Protein AF-A0A6F7WI86-F1 (afdb_monomer_lite)

Radius of gyration: 25.87 Å; chains: 1; bounding box: 58×27×73 Å

pLDDT: mean 74.03, std 14.4, range [36.59, 94.0]

Foldseek 3Di:
DKLLDPVVLVVLVVVLVVLVVVLVVCLVVLVDDDDVSVVVNVVSVVVNVVSVVVSVVSVVCNVPVPAGHPCRVVVVCPAADDPDDDDDDDDQKDFPDKDFDPDVCSVQCLPANIKTWIWHADPVPRYTDIDIDTGHNLVVDPVNVPPD

Sequence (148 aa):
MGLTSNNLVIAAVVAALLLFAATIWLWPRLSGRGVAPVLGRVGMLLGTQLTVFAAVGLFANQSFGFYGSWSDLFGTQDEPGVVVDHDTPGTRVRVTETRHLAVDGGSSPKVAGRVEKVNIQGPVSGIASPAYIYLPPEYFRPEYARRT

Structure (mmCIF, N/CA/C/O backbone):
data_AF-A0A6F7WI86-F1
#
_entry.id   AF-A0A6F7WI86-F1
#
loop_
_atom_site.group_PDB
_atom_site.id
_atom_site.type_symbol
_atom_site.label_atom_id
_atom_site.label_alt_id
_atom_site.label_comp_id
_atom_site.label_asym_id
_atom_site.label_entity_id
_atom_site.label_seq_id
_atom_site.pdbx_PDB_ins_code
_atom_site.Cartn_x
_atom_site.Cartn_y
_atom_site.Cartn_z
_atom_site.occupancy
_atom_site.B_iso_or_equiv
_atom_site.auth_seq_id
_atom_site.auth_comp_id
_atom_site.auth_asym_id
_atom_site.auth_atom_id
_atom_site.pdbx_PDB_model_num
ATOM 1 N N . MET A 1 1 ? 6.241 -9.567 2.516 1.00 50.16 1 MET A N 1
ATOM 2 C CA . MET A 1 1 ? 5.020 -9.558 1.676 1.00 50.16 1 MET A CA 1
ATOM 3 C C . MET A 1 1 ? 5.010 -8.247 0.905 1.00 50.16 1 MET A C 1
ATOM 5 O O . MET A 1 1 ? 5.050 -7.208 1.553 1.00 50.16 1 MET A O 1
ATOM 9 N N . GLY A 1 2 ? 5.052 -8.279 -0.430 1.00 54.66 2 GLY A N 1
ATOM 10 C CA . GLY A 1 2 ? 5.058 -7.053 -1.240 1.00 54.66 2 GLY A CA 1
ATOM 11 C C . GLY A 1 2 ? 3.722 -6.314 -1.148 1.00 54.66 2 GLY A C 1
ATOM 12 O O . GLY A 1 2 ? 2.675 -6.962 -1.166 1.00 54.66 2 GLY A O 1
ATOM 13 N N . LEU A 1 3 ? 3.761 -4.980 -1.065 1.00 56.72 3 LEU A N 1
ATOM 14 C CA . LEU A 1 3 ? 2.574 -4.107 -1.035 1.00 56.72 3 LEU A CA 1
ATOM 15 C C . LEU A 1 3 ? 1.682 -4.248 -2.283 1.00 56.72 3 LEU A C 1
ATOM 17 O O . LEU A 1 3 ? 0.521 -3.852 -2.258 1.00 56.72 3 LEU A O 1
ATOM 21 N N . THR A 1 4 ? 2.214 -4.834 -3.356 1.00 52.72 4 THR A N 1
ATOM 22 C CA . THR A 1 4 ? 1.538 -5.101 -4.634 1.00 52.72 4 THR A CA 1
ATOM 23 C C . THR A 1 4 ? 0.988 -6.527 -4.755 1.00 52.72 4 THR A C 1
ATOM 25 O O . THR A 1 4 ? 0.379 -6.878 -5.766 1.00 52.72 4 THR A O 1
ATOM 28 N N . SER A 1 5 ? 1.203 -7.385 -3.752 1.00 62.59 5 SER A N 1
ATOM 29 C CA . SER A 1 5 ? 0.773 -8.782 -3.816 1.00 62.59 5 SER A CA 1
ATOM 30 C C . SER A 1 5 ? -0.743 -8.899 -3.678 1.00 62.59 5 SER A C 1
ATOM 32 O O . SER A 1 5 ? -1.323 -8.445 -2.692 1.00 62.59 5 SER A O 1
ATOM 34 N N . ASN A 1 6 ? -1.372 -9.614 -4.614 1.00 69.69 6 ASN A N 1
ATOM 35 C CA . ASN A 1 6 ? -2.808 -9.902 -4.575 1.00 69.69 6 ASN A CA 1
ATOM 36 C C . ASN A 1 6 ? -3.228 -10.593 -3.262 1.00 69.69 6 ASN A C 1
ATOM 38 O O . ASN A 1 6 ? -4.312 -10.354 -2.737 1.00 69.69 6 ASN A O 1
ATOM 42 N N . ASN A 1 7 ? -2.328 -11.391 -2.680 1.00 73.56 7 ASN A N 1
ATOM 43 C CA . ASN A 1 7 ? -2.559 -12.082 -1.414 1.00 73.56 7 ASN A CA 1
ATOM 44 C C . ASN A 1 7 ? -2.712 -11.108 -0.239 1.00 73.56 7 ASN A C 1
ATOM 46 O O . ASN A 1 7 ? -3.491 -11.378 0.671 1.00 73.56 7 ASN A O 1
ATOM 50 N N . LEU A 1 8 ? -1.997 -9.976 -0.256 1.00 74.88 8 LEU A N 1
ATOM 51 C CA . LEU A 1 8 ? -2.094 -8.959 0.791 1.00 74.88 8 LEU A CA 1
ATOM 52 C C . LEU A 1 8 ? -3.438 -8.229 0.723 1.00 74.88 8 LEU A C 1
ATOM 54 O O . LEU A 1 8 ? -4.071 -8.025 1.755 1.00 74.88 8 LEU A O 1
ATOM 58 N N . VAL A 1 9 ? -3.898 -7.888 -0.484 1.00 72.81 9 VAL A N 1
ATOM 59 C CA . VAL A 1 9 ? -5.206 -7.246 -0.683 1.00 72.81 9 VAL A CA 1
ATOM 60 C C . VAL A 1 9 ? -6.334 -8.185 -0.268 1.00 72.81 9 VAL A C 1
ATOM 62 O O . VAL A 1 9 ? -7.207 -7.787 0.501 1.00 72.81 9 VAL A O 1
ATOM 65 N N . ILE A 1 10 ? -6.279 -9.455 -0.680 1.00 80.75 10 ILE A N 1
ATOM 66 C CA . ILE A 1 10 ? -7.250 -10.471 -0.252 1.00 80.75 10 ILE A CA 1
ATOM 67 C C . ILE A 1 10 ? -7.241 -10.615 1.275 1.00 80.75 10 ILE A C 1
ATOM 69 O O . ILE A 1 10 ? -8.303 -10.601 1.894 1.00 80.75 10 ILE A O 1
ATOM 73 N N . ALA A 1 11 ? -6.063 -10.696 1.903 1.00 82.62 11 ALA A N 1
ATOM 74 C CA . ALA A 1 11 ? -5.953 -10.789 3.357 1.00 82.62 11 ALA A CA 1
ATOM 75 C C . ALA A 1 11 ? -6.547 -9.561 4.068 1.00 82.62 11 ALA A C 1
ATOM 77 O O . ALA A 1 11 ? -7.257 -9.722 5.059 1.00 82.62 11 ALA A O 1
ATOM 78 N N . ALA A 1 12 ? -6.313 -8.350 3.553 1.00 82.12 12 ALA A N 1
ATOM 79 C CA . ALA A 1 12 ? -6.871 -7.118 4.106 1.00 82.12 12 ALA A CA 1
ATOM 80 C C . ALA A 1 12 ? -8.404 -7.078 3.996 1.00 82.12 12 ALA A C 1
ATOM 82 O O . ALA A 1 12 ? -9.084 -6.737 4.964 1.00 82.12 12 ALA A O 1
ATOM 83 N N . VAL A 1 13 ? -8.960 -7.490 2.851 1.00 83.94 13 VAL A N 1
ATOM 84 C CA . VAL A 1 13 ? -10.415 -7.592 2.653 1.00 83.94 13 VAL A CA 1
ATOM 85 C C . VAL A 1 13 ? -11.022 -8.628 3.601 1.00 83.94 13 VAL A C 1
ATOM 87 O O . VAL A 1 13 ? -12.016 -8.343 4.268 1.00 83.94 13 VAL A O 1
ATOM 90 N N . VAL A 1 14 ? -10.411 -9.809 3.725 1.00 88.44 14 VAL A N 1
ATOM 91 C CA . VAL A 1 14 ? -10.869 -10.850 4.658 1.00 88.44 14 VAL A CA 1
ATOM 92 C C . VAL A 1 14 ? -10.807 -10.352 6.103 1.00 88.44 14 VAL A C 1
ATOM 94 O O . VAL A 1 14 ? -11.770 -10.530 6.846 1.00 88.44 14 VAL A O 1
ATOM 97 N N . ALA A 1 15 ? -9.728 -9.675 6.502 1.00 85.69 15 ALA A N 1
ATOM 98 C CA . ALA A 1 15 ? -9.608 -9.086 7.832 1.00 85.69 15 ALA A CA 1
ATOM 99 C C . ALA A 1 15 ? -10.700 -8.037 8.099 1.00 85.69 15 ALA A C 1
ATOM 101 O O . ALA A 1 15 ? -11.288 -8.041 9.181 1.00 85.69 15 ALA A O 1
ATOM 102 N N . ALA A 1 16 ? -11.025 -7.191 7.113 1.00 84.62 16 ALA A N 1
ATOM 103 C CA . ALA A 1 16 ? -12.107 -6.214 7.224 1.00 84.62 16 ALA A CA 1
ATOM 104 C C . ALA A 1 16 ? -13.466 -6.898 7.447 1.00 84.62 16 ALA A C 1
ATOM 106 O O . ALA A 1 16 ? -14.212 -6.510 8.348 1.00 84.62 16 ALA A O 1
ATOM 107 N N . LEU A 1 17 ? -13.766 -7.955 6.684 1.00 90.44 17 LEU A N 1
ATOM 108 C CA . LEU A 1 17 ? -14.999 -8.733 6.834 1.00 90.44 17 LEU A CA 1
ATOM 109 C C . LEU A 1 17 ? -15.076 -9.440 8.194 1.00 90.44 17 LEU A C 1
ATOM 111 O O . LEU A 1 17 ? -16.125 -9.422 8.839 1.00 90.44 17 LEU A O 1
ATOM 115 N N . LEU A 1 18 ? -13.968 -10.024 8.660 1.00 90.12 18 LEU A N 1
ATOM 116 C CA . LEU A 1 18 ? -13.897 -10.679 9.968 1.00 90.12 18 LEU A CA 1
ATOM 117 C C . LEU A 1 18 ? -14.083 -9.683 11.115 1.00 90.12 18 LEU A C 1
ATOM 119 O O . LEU A 1 18 ? -14.830 -9.973 12.048 1.00 90.12 18 LEU A O 1
ATOM 123 N N . LEU A 1 19 ? -13.458 -8.503 11.048 1.00 86.19 19 LEU A N 1
ATOM 124 C CA . LEU A 1 19 ? -13.632 -7.452 12.055 1.00 86.19 19 LEU A CA 1
ATOM 125 C C . LEU A 1 19 ? -15.048 -6.882 12.058 1.00 86.19 19 LEU A C 1
ATOM 127 O O . LEU A 1 19 ? -15.606 -6.628 13.126 1.00 86.19 19 LEU A O 1
ATOM 131 N N . PHE A 1 20 ? -15.665 -6.741 10.887 1.00 84.62 20 PHE A N 1
ATOM 132 C CA . PHE A 1 20 ? -17.065 -6.350 10.786 1.00 84.62 20 PHE A CA 1
ATOM 133 C C . PHE A 1 20 ? -17.994 -7.397 11.426 1.00 84.62 20 PHE A C 1
ATOM 135 O O . PHE A 1 20 ? -18.840 -7.058 12.254 1.00 84.62 20 PHE A O 1
ATOM 142 N N . ALA A 1 21 ? -17.794 -8.683 11.125 1.00 89.38 21 ALA A N 1
ATOM 143 C CA . ALA A 1 21 ? -18.557 -9.768 11.739 1.00 89.38 21 ALA A CA 1
ATOM 144 C C . ALA A 1 21 ? -18.340 -9.839 13.261 1.00 89.38 21 ALA A C 1
ATOM 146 O O . ALA A 1 21 ? -19.301 -9.956 14.026 1.00 89.38 21 ALA A O 1
ATOM 147 N N . ALA A 1 22 ? -17.092 -9.699 13.717 1.00 86.38 22 ALA A N 1
ATOM 148 C CA . ALA A 1 22 ? -16.749 -9.625 15.132 1.00 86.38 22 ALA A CA 1
ATOM 149 C C . ALA A 1 22 ? -17.435 -8.434 15.808 1.00 86.38 22 ALA A C 1
ATOM 151 O O . ALA A 1 22 ? -17.931 -8.571 16.925 1.00 86.38 22 ALA A O 1
ATOM 152 N N . THR A 1 23 ? -17.528 -7.296 15.118 1.00 85.88 23 THR A N 1
ATOM 153 C CA . THR A 1 23 ? -18.221 -6.112 15.625 1.00 85.88 23 THR A CA 1
ATOM 154 C C . THR A 1 23 ? -19.677 -6.420 15.928 1.00 85.88 23 THR A C 1
ATOM 156 O O . THR A 1 23 ? -20.130 -6.169 17.041 1.00 85.88 23 THR A O 1
ATOM 159 N N . ILE A 1 24 ? -20.389 -7.049 14.990 1.00 88.00 24 ILE A N 1
ATOM 160 C CA . ILE A 1 24 ? -21.785 -7.461 15.185 1.00 88.00 24 ILE A CA 1
ATOM 161 C C . ILE A 1 24 ? -21.905 -8.478 16.330 1.00 88.00 24 ILE A C 1
ATOM 163 O O . ILE A 1 24 ? -22.798 -8.365 17.168 1.00 88.00 24 ILE A O 1
ATOM 167 N N . TRP A 1 25 ? -20.996 -9.455 16.398 1.00 90.25 25 TRP A N 1
ATOM 168 C CA . TRP A 1 25 ? -21.074 -10.555 17.362 1.00 90.25 25 TRP A CA 1
ATOM 169 C C . TRP A 1 25 ? -20.732 -10.151 18.803 1.00 90.25 25 TRP A C 1
ATOM 171 O O . TRP A 1 25 ? -21.349 -10.636 19.752 1.00 90.25 25 TRP A O 1
ATOM 181 N N . LEU A 1 26 ? -19.766 -9.249 18.989 1.00 86.88 26 LEU A N 1
ATOM 182 C CA . LEU A 1 26 ? -19.355 -8.744 20.304 1.00 86.88 26 LEU A CA 1
ATOM 183 C C . LEU A 1 26 ? -20.186 -7.534 20.764 1.00 86.88 26 LEU A C 1
ATOM 185 O O . LEU A 1 26 ? -20.169 -7.214 21.957 1.00 86.88 26 LEU A O 1
ATOM 189 N N . TRP A 1 27 ? -20.962 -6.902 19.874 1.00 87.62 27 TRP A N 1
ATOM 190 C CA . TRP A 1 27 ? -21.839 -5.773 20.208 1.00 87.62 27 TRP A CA 1
ATOM 191 C C . TRP A 1 27 ? -22.764 -6.018 21.414 1.00 87.62 27 TRP A C 1
ATOM 193 O O . TRP A 1 27 ? -22.826 -5.150 22.289 1.00 87.62 27 TRP A O 1
ATOM 203 N N . PRO A 1 28 ? -23.434 -7.185 21.560 1.00 83.19 28 PRO A N 1
ATOM 204 C CA . PRO A 1 28 ? -24.315 -7.451 22.698 1.00 83.19 28 PRO A CA 1
ATOM 205 C C . PRO A 1 28 ? -23.564 -7.432 24.034 1.00 83.19 28 PRO A C 1
ATOM 207 O O . PRO A 1 28 ? -24.078 -6.910 25.022 1.00 83.19 28 PRO A O 1
ATOM 210 N N . ARG A 1 29 ? -22.316 -7.921 24.062 1.00 80.44 29 ARG A N 1
ATOM 211 C CA . ARG A 1 29 ? -21.463 -7.917 25.267 1.00 80.44 29 ARG A CA 1
ATOM 212 C C . ARG A 1 29 ? -20.999 -6.515 25.641 1.00 80.44 29 ARG A C 1
ATOM 214 O O . ARG A 1 29 ? -20.806 -6.217 26.814 1.00 80.44 29 ARG A O 1
ATOM 221 N N . LEU A 1 30 ? -20.858 -5.643 24.650 1.00 81.06 30 LEU A N 1
ATOM 222 C CA . LEU A 1 30 ? -20.479 -4.250 24.844 1.00 81.06 30 LEU A CA 1
ATOM 223 C C . LEU A 1 30 ? -21.688 -3.329 25.023 1.00 81.06 30 LEU A C 1
ATOM 225 O O . LEU A 1 30 ? -21.498 -2.138 25.246 1.00 81.06 30 LEU A O 1
ATOM 229 N N . SER A 1 31 ? -22.922 -3.841 24.972 1.00 82.12 31 SER A N 1
ATOM 230 C CA . SER A 1 31 ? -24.157 -3.043 25.043 1.00 82.12 31 SER A CA 1
ATOM 231 C C . SER A 1 31 ? -24.487 -2.499 26.449 1.00 82.12 31 SER A C 1
ATOM 233 O O . SER A 1 31 ? -25.360 -1.642 26.594 1.00 82.12 31 SER A O 1
ATOM 235 N N . GLY A 1 32 ? -23.728 -2.909 27.473 1.00 83.25 32 GLY A N 1
ATOM 236 C CA . GLY A 1 32 ? -23.871 -2.453 28.859 1.00 83.25 32 GLY A CA 1
ATOM 237 C C . GLY A 1 32 ? -23.585 -0.960 29.090 1.00 83.25 32 GLY A C 1
ATOM 238 O O . GLY A 1 32 ? -23.046 -0.258 28.233 1.00 83.25 32 GLY A O 1
ATOM 239 N N . ARG A 1 33 ? -23.948 -0.471 30.282 1.00 79.19 33 ARG A N 1
ATOM 240 C CA . ARG A 1 33 ? -23.708 0.911 30.733 1.00 79.19 33 ARG A CA 1
ATOM 241 C C . ARG A 1 33 ? -22.398 0.958 31.527 1.00 79.19 33 ARG A C 1
ATOM 243 O O . ARG A 1 33 ? -22.206 0.147 32.424 1.00 79.19 33 ARG A O 1
ATOM 250 N N . GLY A 1 34 ? -21.507 1.891 31.198 1.00 87.50 34 GLY A N 1
ATOM 251 C CA . GLY A 1 34 ? -20.221 2.074 31.879 1.00 87.50 34 GLY A CA 1
ATOM 252 C C . GLY A 1 34 ? -19.101 2.485 30.924 1.00 8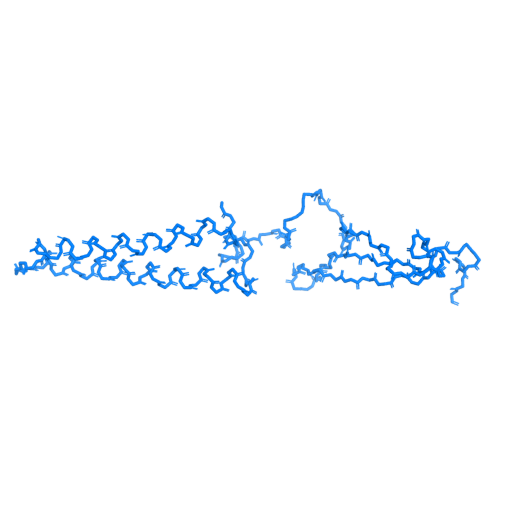7.50 34 GLY A C 1
ATOM 253 O O . GLY A 1 34 ? -19.231 2.348 29.708 1.00 87.50 34 GLY A O 1
ATOM 254 N N . VAL A 1 35 ? -17.987 2.968 31.475 1.00 89.56 35 VAL A N 1
ATOM 255 C CA . VAL A 1 35 ? -16.846 3.467 30.685 1.00 89.56 35 VAL A CA 1
ATOM 256 C C . VAL A 1 35 ? -16.196 2.351 29.859 1.00 89.56 35 VAL A C 1
ATOM 258 O O . VAL A 1 35 ? -15.928 2.544 28.677 1.00 89.56 35 VAL A O 1
ATOM 261 N N . ALA A 1 36 ? -16.005 1.161 30.439 1.00 88.88 36 ALA A N 1
ATOM 262 C CA . ALA A 1 36 ? -15.374 0.037 29.744 1.00 88.88 36 ALA A CA 1
ATOM 263 C C . ALA A 1 36 ? -16.175 -0.460 28.514 1.00 88.88 36 ALA A C 1
ATOM 265 O O . ALA A 1 36 ? -15.585 -0.559 27.438 1.00 88.88 36 ALA A O 1
ATOM 266 N N . PRO A 1 37 ? -17.503 -0.695 28.593 1.00 87.44 37 PRO A N 1
ATOM 267 C CA . PRO A 1 37 ? -18.314 -1.008 27.413 1.00 87.44 37 PRO A CA 1
ATOM 268 C C . PRO A 1 37 ? -18.270 0.072 26.322 1.00 87.44 37 PRO A C 1
ATOM 270 O O . PRO A 1 37 ? -18.212 -0.259 25.139 1.00 87.44 37 PRO A O 1
ATOM 273 N N . VAL A 1 38 ? -18.262 1.357 26.699 1.00 89.69 38 VAL A N 1
ATOM 274 C CA . VAL A 1 38 ? -18.180 2.479 25.744 1.00 89.69 38 VAL A CA 1
ATOM 275 C C . VAL A 1 38 ? -16.827 2.500 25.035 1.00 89.69 38 VAL A C 1
ATOM 277 O O . VAL A 1 38 ? -16.794 2.546 23.807 1.00 89.69 38 VAL A O 1
ATOM 280 N N . LEU A 1 39 ? -15.720 2.391 25.777 1.00 91.69 39 LEU A N 1
ATOM 281 C CA . LEU A 1 39 ? -14.378 2.300 25.192 1.00 91.69 39 LEU A CA 1
ATOM 282 C C . LEU A 1 39 ? -14.238 1.078 24.278 1.00 91.69 39 LEU A C 1
ATOM 284 O O . LEU A 1 39 ? -13.647 1.186 23.208 1.00 91.69 39 LEU A O 1
ATOM 288 N N . GLY A 1 40 ? -14.841 -0.056 24.648 1.00 89.38 40 GLY A N 1
ATOM 289 C CA . GLY A 1 40 ? -14.874 -1.251 23.806 1.00 89.38 40 GLY A CA 1
ATOM 290 C C . GLY A 1 40 ? -15.572 -1.014 22.463 1.00 89.38 40 GLY A C 1
ATOM 291 O O . GLY A 1 40 ? -15.032 -1.395 21.427 1.00 89.38 40 GLY A O 1
ATOM 292 N N . ARG A 1 41 ? -16.731 -0.336 22.450 1.00 90.75 41 ARG A N 1
ATOM 293 C CA . ARG A 1 41 ? -17.424 0.026 21.195 1.00 90.75 41 ARG A CA 1
ATOM 294 C C . ARG A 1 41 ? -16.587 0.974 20.346 1.00 90.75 41 ARG A C 1
ATOM 296 O O . ARG A 1 41 ? -16.477 0.766 19.144 1.00 90.75 41 ARG A O 1
ATOM 303 N N . VAL A 1 42 ? -15.990 1.995 20.966 1.00 92.88 42 VAL A N 1
ATOM 304 C CA . VAL A 1 42 ? -15.132 2.963 20.265 1.00 92.88 42 VAL A CA 1
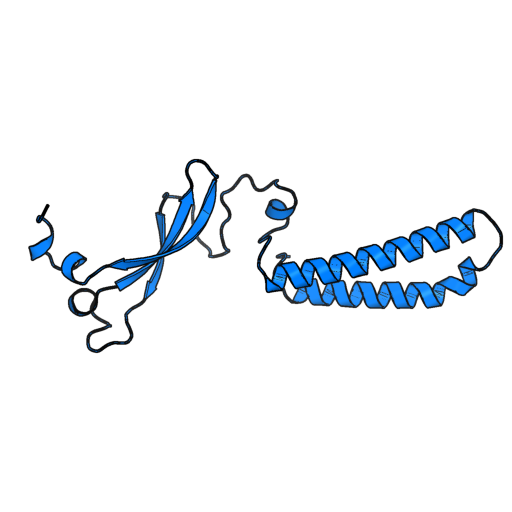ATOM 305 C C . VAL A 1 42 ? -13.940 2.252 19.626 1.00 92.88 42 VAL A C 1
ATOM 307 O O . VAL A 1 42 ? -13.715 2.414 18.431 1.00 92.88 42 VAL A O 1
ATOM 310 N N . GLY A 1 43 ? -13.224 1.411 20.378 1.00 91.88 43 GLY A N 1
ATOM 311 C CA . GLY A 1 43 ? -12.079 0.659 19.860 1.00 91.88 43 GLY A CA 1
ATOM 312 C C . GLY A 1 43 ? -12.457 -0.292 18.724 1.00 91.88 43 GLY A C 1
ATOM 313 O O . GLY A 1 43 ? -11.772 -0.351 17.708 1.00 91.88 43 GLY A O 1
ATOM 314 N N . MET A 1 44 ? -13.584 -0.988 18.856 1.00 90.00 44 MET A N 1
ATOM 315 C CA . MET A 1 44 ? -14.103 -1.906 17.842 1.00 90.00 44 MET A CA 1
ATOM 316 C C . MET A 1 44 ? -14.502 -1.198 16.540 1.00 90.00 44 MET A C 1
ATOM 318 O O . MET A 1 44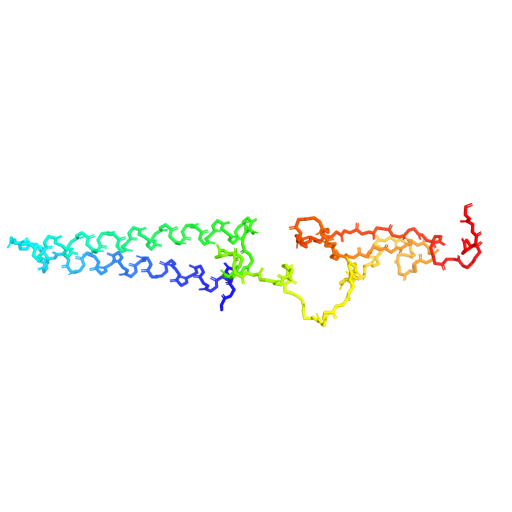 ? -14.141 -1.648 15.449 1.00 90.00 44 MET A O 1
ATOM 322 N N . LEU A 1 45 ? -15.203 -0.066 16.647 1.00 91.00 45 LEU A N 1
ATOM 323 C CA . LEU A 1 45 ? -15.569 0.751 15.492 1.00 91.00 45 LEU A CA 1
ATOM 324 C C . LEU A 1 45 ? -14.324 1.330 14.820 1.00 91.00 45 LEU A C 1
ATOM 326 O O . LEU A 1 45 ? -14.190 1.218 13.605 1.00 91.00 45 LEU A O 1
ATOM 330 N N . LEU A 1 46 ? -13.386 1.878 15.598 1.00 94.00 46 LEU A N 1
ATOM 331 C CA . LEU A 1 46 ? -12.122 2.392 15.069 1.00 94.00 46 LEU A CA 1
ATOM 332 C C . LEU A 1 46 ? -11.325 1.300 14.350 1.00 94.00 46 LEU A C 1
ATOM 334 O O . LEU A 1 46 ? -10.891 1.520 13.224 1.00 94.00 46 LEU A O 1
ATOM 338 N N . GLY A 1 47 ? -11.181 0.112 14.943 1.00 88.50 47 GLY A N 1
ATOM 339 C CA . GLY A 1 47 ? -10.468 -1.008 14.323 1.00 88.50 47 GLY A CA 1
ATOM 340 C C . GLY A 1 47 ? -11.086 -1.437 12.991 1.00 88.50 47 GLY A C 1
ATOM 341 O O . GLY A 1 47 ? -10.373 -1.629 12.004 1.00 88.50 47 GLY A O 1
ATOM 342 N N . THR A 1 48 ? -12.417 -1.510 12.930 1.00 87.25 48 THR A N 1
ATOM 343 C CA . THR A 1 48 ? -13.141 -1.824 11.689 1.00 87.25 48 THR A CA 1
ATOM 344 C C . THR A 1 48 ? -12.895 -0.756 10.626 1.00 87.25 48 THR A C 1
ATOM 346 O O . THR A 1 48 ? -12.520 -1.089 9.504 1.00 87.25 48 THR A O 1
ATOM 349 N N . GLN A 1 49 ? -13.027 0.524 10.982 1.00 92.19 49 GLN A N 1
ATOM 350 C CA . GLN A 1 49 ? -12.827 1.630 10.042 1.00 92.19 49 GLN A CA 1
ATOM 351 C C . GLN A 1 49 ? -11.395 1.689 9.508 1.00 92.19 49 GLN A C 1
ATOM 353 O O . GLN A 1 49 ? -11.191 1.801 8.301 1.00 92.19 49 GLN A O 1
ATOM 358 N N . LEU A 1 50 ? -10.396 1.554 10.384 1.00 93.31 50 LEU A N 1
ATOM 359 C CA . LEU A 1 50 ? -8.989 1.520 9.981 1.00 93.31 50 LEU A CA 1
ATOM 360 C C . LEU A 1 50 ? -8.711 0.373 9.007 1.00 93.31 50 LEU A C 1
ATOM 362 O O . LEU A 1 50 ? -7.992 0.560 8.030 1.00 93.31 50 LEU A O 1
ATOM 366 N N . THR A 1 51 ? -9.319 -0.792 9.233 1.00 87.44 51 THR A N 1
ATOM 367 C CA . THR A 1 51 ? -9.127 -1.957 8.360 1.00 87.44 51 THR A CA 1
ATOM 368 C C . THR A 1 51 ? -9.792 -1.758 6.999 1.00 87.44 51 THR A C 1
ATOM 370 O O . THR A 1 51 ? -9.202 -2.101 5.977 1.00 87.44 51 THR A O 1
ATOM 373 N N . VAL A 1 52 ? -10.979 -1.144 6.958 1.00 88.50 52 VAL A N 1
ATOM 374 C CA . VAL A 1 52 ? -11.651 -0.779 5.699 1.00 88.50 52 VAL A CA 1
ATOM 375 C C . VAL A 1 52 ? -10.804 0.213 4.902 1.00 88.50 52 VAL A C 1
ATOM 377 O O . VAL A 1 52 ? -10.547 -0.018 3.720 1.00 88.50 52 VAL A O 1
ATOM 380 N N . PHE A 1 53 ? -10.311 1.281 5.537 1.00 91.50 53 PHE A N 1
ATOM 381 C CA . PHE A 1 53 ? -9.448 2.249 4.858 1.00 91.50 53 PHE A CA 1
ATOM 382 C C . PHE A 1 53 ? -8.130 1.630 4.393 1.00 91.50 53 PHE A C 1
ATOM 384 O O . PHE A 1 53 ? -7.698 1.910 3.277 1.00 91.50 53 PHE A O 1
ATOM 391 N N . ALA A 1 54 ? -7.522 0.750 5.190 1.00 87.81 54 ALA A N 1
ATOM 392 C CA . ALA A 1 54 ? -6.326 0.021 4.786 1.00 87.81 54 ALA A CA 1
ATOM 393 C C . ALA A 1 54 ? -6.586 -0.868 3.559 1.00 87.81 54 ALA A C 1
ATOM 395 O O . ALA A 1 54 ? -5.780 -0.868 2.633 1.00 87.81 54 ALA A O 1
ATOM 396 N N . ALA A 1 55 ? -7.717 -1.579 3.505 1.00 82.94 55 ALA A N 1
ATOM 397 C CA . ALA A 1 55 ? -8.075 -2.412 2.357 1.00 82.94 55 ALA A CA 1
ATOM 398 C C . ALA A 1 55 ? -8.258 -1.579 1.076 1.00 82.94 55 ALA A C 1
ATOM 400 O O . ALA A 1 55 ? -7.698 -1.922 0.034 1.00 82.94 55 ALA A O 1
ATOM 401 N N . VAL A 1 56 ? -8.980 -0.455 1.158 1.00 87.94 56 VAL A N 1
ATOM 402 C CA . VAL A 1 56 ? -9.163 0.467 0.022 1.00 87.94 56 VAL A CA 1
ATOM 403 C C . VAL A 1 56 ? -7.830 1.081 -0.410 1.00 87.94 56 VAL A C 1
ATOM 405 O O . VAL A 1 56 ? -7.530 1.117 -1.601 1.00 87.94 56 VAL A O 1
ATOM 408 N N . GLY A 1 57 ? -7.007 1.522 0.545 1.00 86.12 57 GLY A N 1
ATOM 409 C CA . GLY A 1 57 ? -5.687 2.089 0.275 1.00 86.12 57 GLY A CA 1
ATOM 410 C C . GLY A 1 57 ? -4.748 1.090 -0.399 1.00 86.12 57 GLY A C 1
ATOM 411 O O . GLY A 1 57 ? -4.099 1.432 -1.383 1.00 86.12 57 GLY A O 1
ATOM 412 N N . LEU A 1 58 ? -4.724 -0.163 0.064 1.00 84.25 58 LEU A N 1
ATOM 413 C CA . LEU A 1 58 ? -3.942 -1.235 -0.555 1.00 84.25 58 LEU A CA 1
ATOM 414 C C . LEU A 1 58 ? -4.437 -1.566 -1.966 1.00 84.25 58 LEU A C 1
ATOM 416 O O . LEU A 1 58 ? -3.619 -1.746 -2.864 1.00 84.25 58 LEU A O 1
ATOM 420 N N . PHE A 1 59 ? -5.753 -1.598 -2.191 1.00 77.62 59 PHE A N 1
ATOM 421 C CA . PHE A 1 59 ? -6.319 -1.816 -3.524 1.00 77.62 59 PHE A CA 1
ATOM 422 C C . PHE A 1 59 ? -5.964 -0.680 -4.495 1.00 77.62 59 PHE A C 1
ATOM 424 O O . PHE A 1 59 ? -5.551 -0.933 -5.629 1.00 77.62 59 PHE A O 1
ATOM 431 N N . ALA A 1 60 ? -6.069 0.575 -4.050 1.00 78.31 60 ALA A N 1
ATOM 432 C CA . ALA A 1 60 ? -5.643 1.728 -4.837 1.00 78.31 60 ALA A CA 1
ATOM 433 C C . ALA A 1 60 ? -4.133 1.680 -5.117 1.00 78.31 60 ALA A C 1
ATOM 435 O O . ALA A 1 60 ? -3.713 1.874 -6.255 1.00 78.31 60 ALA A O 1
ATOM 436 N N . ASN A 1 61 ? -3.317 1.338 -4.116 1.00 79.88 61 ASN A N 1
ATOM 437 C CA . ASN A 1 61 ? -1.878 1.164 -4.286 1.00 79.88 61 ASN A CA 1
ATOM 438 C C . ASN A 1 61 ? -1.541 0.064 -5.300 1.00 79.88 61 ASN A C 1
ATOM 440 O O . ASN A 1 61 ? -0.660 0.252 -6.130 1.00 79.88 61 ASN A O 1
ATOM 444 N N . GLN A 1 62 ? -2.263 -1.057 -5.279 1.00 72.12 62 GLN A N 1
ATOM 445 C CA . GLN A 1 62 ? -2.097 -2.130 -6.259 1.00 72.12 62 GLN A CA 1
ATOM 446 C C . GLN A 1 62 ? -2.520 -1.689 -7.670 1.00 72.12 62 GLN A C 1
ATOM 448 O O . GLN A 1 62 ? -1.878 -2.074 -8.643 1.00 72.12 62 GLN A O 1
ATOM 453 N N . SER A 1 63 ? -3.578 -0.879 -7.781 1.00 70.31 63 SER A N 1
ATOM 454 C CA . SER A 1 63 ? -4.130 -0.422 -9.066 1.00 70.31 63 SER A CA 1
ATOM 455 C C . SER A 1 63 ? -3.273 0.652 -9.740 1.00 70.31 63 SER A C 1
ATOM 457 O O . SER A 1 63 ? -3.178 0.681 -10.964 1.00 70.31 63 SER A O 1
ATOM 459 N N . PHE A 1 64 ? -2.659 1.534 -8.949 1.00 71.12 64 PHE A N 1
ATOM 460 C CA . PHE A 1 64 ? -1.933 2.708 -9.446 1.00 71.12 64 PHE A CA 1
ATOM 461 C C . PHE A 1 64 ? -0.420 2.664 -9.191 1.00 71.12 64 PHE A C 1
ATOM 463 O O . PHE A 1 64 ? 0.307 3.480 -9.747 1.00 71.12 64 PHE A O 1
ATOM 470 N N . GLY A 1 65 ? 0.068 1.718 -8.384 1.00 66.38 65 GLY A N 1
ATOM 471 C CA . GLY A 1 65 ? 1.497 1.492 -8.160 1.00 66.38 65 GLY A CA 1
ATOM 472 C C . GLY A 1 65 ? 2.213 2.607 -7.394 1.00 66.38 65 GLY A C 1
ATOM 473 O O . GLY A 1 65 ? 3.379 2.855 -7.675 1.00 66.38 65 GLY A O 1
ATOM 474 N N . PHE A 1 66 ? 1.538 3.287 -6.458 1.00 68.50 66 PHE A N 1
ATOM 475 C CA . PHE A 1 66 ? 2.114 4.432 -5.735 1.00 68.50 66 PHE A CA 1
ATOM 476 C C . PHE A 1 66 ? 3.342 4.068 -4.889 1.00 68.50 66 PHE A C 1
ATOM 478 O O . PHE A 1 66 ? 4.299 4.833 -4.870 1.00 68.50 66 PHE A O 1
ATOM 485 N N . TYR A 1 67 ? 3.308 2.914 -4.215 1.00 73.38 67 TYR A N 1
ATOM 486 C CA . TYR A 1 67 ? 4.368 2.426 -3.336 1.00 73.38 67 TYR A CA 1
ATOM 487 C C . TYR A 1 67 ? 4.710 0.968 -3.643 1.00 73.38 67 TYR A C 1
ATOM 489 O O . TYR A 1 67 ? 3.849 0.078 -3.576 1.00 73.38 67 TYR A O 1
ATOM 497 N N . GLY A 1 68 ? 5.984 0.710 -3.941 1.00 67.31 68 GLY A N 1
ATOM 498 C CA . GLY A 1 68 ? 6.476 -0.626 -4.295 1.00 67.31 68 GLY A CA 1
ATOM 499 C C . GLY A 1 68 ? 6.753 -1.527 -3.086 1.00 67.31 68 GLY A C 1
ATOM 500 O O . GLY A 1 68 ? 6.676 -2.755 -3.186 1.00 67.31 68 GLY A O 1
ATOM 501 N N . SER A 1 69 ? 7.056 -0.937 -1.926 1.00 67.94 69 SER A N 1
ATOM 502 C CA . SER A 1 69 ? 7.495 -1.656 -0.726 1.00 67.94 69 SER A CA 1
ATOM 503 C C . SER A 1 69 ? 7.117 -0.923 0.571 1.00 67.94 69 SER A C 1
ATOM 505 O O . SER A 1 69 ? 6.815 0.266 0.571 1.00 67.94 69 SER A O 1
ATOM 507 N N . TRP A 1 70 ? 7.129 -1.624 1.709 1.00 71.19 70 TRP A N 1
ATOM 508 C CA . TRP A 1 70 ? 6.869 -0.988 3.008 1.00 71.19 70 TRP A CA 1
ATOM 509 C C . TRP A 1 70 ? 7.919 0.069 3.366 1.00 71.19 70 TRP A C 1
ATOM 511 O O . TRP A 1 70 ? 7.580 1.068 3.991 1.00 71.19 70 TRP A O 1
ATOM 521 N N . SER A 1 71 ? 9.171 -0.127 2.950 1.00 65.25 71 SER A N 1
ATOM 522 C CA . SER A 1 71 ? 10.237 0.859 3.136 1.00 65.25 71 SER A CA 1
ATOM 523 C C . SER A 1 71 ? 10.018 2.117 2.295 1.00 65.25 71 SER A C 1
ATOM 525 O O . SER A 1 71 ? 10.360 3.201 2.748 1.00 65.25 71 SER A O 1
ATOM 527 N N . ASP A 1 72 ? 9.393 1.993 1.122 1.00 68.38 72 ASP A N 1
ATOM 528 C CA . ASP A 1 72 ? 8.972 3.123 0.283 1.00 68.38 72 ASP A CA 1
ATOM 529 C C . ASP A 1 72 ? 7.847 3.923 0.967 1.00 68.38 72 ASP A C 1
ATOM 531 O O . ASP A 1 72 ? 7.929 5.139 1.118 1.00 68.38 72 ASP A O 1
ATOM 535 N N . LEU A 1 73 ? 6.842 3.223 1.512 1.00 75.62 73 LEU A N 1
ATOM 536 C CA . LEU A 1 73 ? 5.731 3.849 2.242 1.00 75.62 73 LEU A CA 1
ATOM 537 C C . LEU A 1 73 ? 6.192 4.613 3.496 1.00 75.62 73 LEU A C 1
ATOM 539 O O . LEU A 1 73 ? 5.676 5.691 3.787 1.00 75.62 73 LEU A O 1
ATOM 543 N N . PHE A 1 74 ? 7.139 4.052 4.252 1.00 77.69 74 PHE A N 1
ATOM 544 C CA . PHE A 1 74 ? 7.674 4.676 5.467 1.00 77.69 74 PHE A CA 1
ATOM 545 C C . PHE A 1 74 ? 8.900 5.564 5.214 1.00 77.69 74 PHE A C 1
ATOM 547 O O . PHE A 1 74 ? 9.439 6.126 6.166 1.00 77.69 74 PHE A O 1
ATOM 554 N N . GLY A 1 75 ? 9.340 5.700 3.958 1.00 65.62 75 GLY A N 1
ATOM 555 C CA . GLY A 1 75 ? 10.505 6.504 3.586 1.00 65.62 75 GLY A CA 1
ATOM 556 C C . GLY A 1 75 ? 11.828 6.013 4.185 1.00 65.62 75 GLY A C 1
ATOM 557 O O . GLY A 1 75 ? 12.773 6.785 4.279 1.00 65.62 75 GLY A O 1
ATOM 558 N N . THR A 1 76 ? 11.901 4.751 4.611 1.00 69.19 76 THR A N 1
ATOM 559 C CA . THR A 1 76 ? 13.110 4.105 5.154 1.00 69.19 76 THR A CA 1
ATOM 560 C C . THR A 1 76 ? 13.893 3.344 4.085 1.00 69.19 76 THR A C 1
ATOM 562 O O . THR A 1 76 ? 14.761 2.527 4.386 1.00 69.19 76 THR A O 1
ATOM 565 N N . GLN A 1 77 ? 13.546 3.563 2.818 1.00 58.16 77 GLN A N 1
ATOM 566 C CA . GLN A 1 77 ? 14.235 2.985 1.681 1.00 58.16 77 GLN A CA 1
ATOM 567 C C . GLN A 1 77 ? 15.476 3.823 1.351 1.00 58.16 77 GLN A C 1
ATOM 569 O O . GLN A 1 77 ? 15.408 4.783 0.590 1.00 58.16 77 GLN A O 1
ATOM 574 N N . ASP A 1 78 ? 16.612 3.427 1.925 1.00 53.34 78 ASP A N 1
ATOM 575 C CA . ASP A 1 78 ? 17.922 4.045 1.665 1.00 53.34 78 ASP A CA 1
ATOM 576 C C . ASP A 1 78 ? 18.555 3.568 0.339 1.00 53.34 78 ASP A C 1
ATOM 578 O O . ASP A 1 78 ? 19.541 4.134 -0.136 1.00 53.34 78 ASP A O 1
ATOM 582 N N . GLU A 1 79 ? 17.979 2.536 -0.289 1.00 46.16 79 GLU A N 1
ATOM 583 C CA . GLU A 1 79 ? 18.411 1.998 -1.580 1.00 46.16 79 GLU A CA 1
ATOM 584 C C . GLU A 1 79 ? 17.497 2.477 -2.723 1.00 46.16 79 GLU A C 1
ATOM 586 O O . GLU A 1 79 ? 16.273 2.453 -2.575 1.00 46.16 79 GLU A O 1
ATOM 591 N N . PRO A 1 80 ? 18.044 2.865 -3.891 1.00 44.88 80 PRO A N 1
ATOM 592 C CA . PRO A 1 80 ? 17.253 3.340 -5.028 1.00 44.88 80 PRO A CA 1
ATOM 593 C C . PRO A 1 80 ? 16.182 2.311 -5.396 1.00 44.88 80 PRO A C 1
ATOM 595 O O . PRO A 1 80 ? 16.512 1.138 -5.544 1.00 44.88 80 PRO A O 1
ATOM 598 N N . GLY A 1 81 ? 14.921 2.736 -5.533 1.00 46.19 81 GLY A N 1
ATOM 599 C CA . GLY A 1 81 ? 13.765 1.860 -5.750 1.00 46.19 81 GLY A CA 1
ATOM 600 C C . GLY A 1 81 ? 13.979 0.833 -6.865 1.00 46.19 81 GLY A C 1
ATOM 601 O O . GLY A 1 81 ? 13.784 1.118 -8.045 1.00 46.19 81 GLY A O 1
ATOM 602 N N . VAL A 1 82 ? 14.380 -0.380 -6.488 1.00 43.72 82 VAL A N 1
ATOM 603 C CA . VAL A 1 82 ? 14.475 -1.522 -7.392 1.00 43.72 82 VAL A CA 1
ATOM 604 C C . VAL A 1 82 ? 13.052 -2.016 -7.619 1.00 43.72 82 VAL A C 1
ATOM 606 O O . VAL A 1 82 ? 12.441 -2.623 -6.739 1.00 43.72 82 VAL A O 1
ATOM 609 N N . VAL A 1 83 ? 12.509 -1.766 -8.812 1.00 44.94 83 VAL A N 1
ATOM 610 C CA . VAL A 1 83 ? 11.430 -2.608 -9.338 1.00 44.94 83 VAL A CA 1
ATOM 611 C C . VAL A 1 83 ? 12.001 -4.020 -9.353 1.00 44.94 83 VAL A C 1
ATOM 613 O O . VAL A 1 83 ? 13.009 -4.234 -10.020 1.00 44.94 83 VAL A O 1
ATOM 616 N N . VAL A 1 84 ? 11.422 -4.920 -8.551 1.00 42.06 84 VAL A N 1
ATOM 617 C CA . VAL A 1 84 ? 11.909 -6.288 -8.328 1.00 42.06 84 VAL A CA 1
ATOM 618 C C . VAL A 1 84 ? 12.180 -6.965 -9.668 1.00 42.06 84 VAL A C 1
ATOM 620 O O . VAL A 1 84 ? 11.270 -7.460 -10.324 1.00 42.06 84 VAL A O 1
ATOM 623 N N . ASP A 1 85 ? 13.451 -6.976 -10.039 1.00 36.91 85 ASP A N 1
ATOM 624 C CA . ASP A 1 85 ? 14.055 -7.952 -10.917 1.00 36.91 85 ASP A CA 1
ATOM 625 C C . ASP A 1 85 ? 15.396 -8.298 -10.274 1.00 36.91 85 ASP A C 1
ATOM 627 O O . ASP A 1 85 ? 16.145 -7.416 -9.836 1.00 36.91 85 ASP A O 1
ATOM 631 N N . HIS A 1 86 ? 15.632 -9.592 -10.096 1.00 40.47 86 HIS A N 1
ATOM 632 C CA . HIS A 1 86 ? 16.837 -10.105 -9.467 1.00 40.47 86 HIS A CA 1
ATOM 633 C C . HIS A 1 86 ? 18.046 -9.702 -10.315 1.00 40.47 86 HIS A C 1
ATOM 635 O O . HIS A 1 86 ? 18.205 -10.246 -11.396 1.00 40.47 86 HIS A O 1
ATOM 641 N N . ASP A 1 87 ? 18.874 -8.757 -9.853 1.00 36.59 87 ASP A N 1
ATOM 642 C CA . ASP A 1 87 ? 20.335 -8.866 -9.942 1.00 36.59 87 ASP A CA 1
ATOM 643 C C . ASP A 1 87 ? 21.089 -7.664 -9.332 1.00 36.59 87 ASP A C 1
ATOM 645 O O . ASP A 1 87 ? 20.573 -6.569 -9.127 1.00 36.59 87 ASP A O 1
ATOM 649 N N . THR A 1 88 ? 22.373 -7.921 -9.098 1.00 46.78 88 THR A N 1
ATOM 650 C CA . THR A 1 88 ? 23.503 -7.185 -8.494 1.00 46.78 88 THR A CA 1
ATOM 651 C C . THR A 1 88 ? 23.568 -5.652 -8.678 1.00 46.78 88 THR A C 1
ATOM 653 O O . THR A 1 88 ? 23.246 -5.158 -9.759 1.00 46.78 88 THR A O 1
ATOM 656 N N . PRO A 1 89 ? 24.069 -4.886 -7.683 1.00 46.12 89 PRO A N 1
ATOM 657 C CA . PRO A 1 89 ? 24.207 -3.433 -7.772 1.00 46.12 89 PRO A CA 1
ATOM 658 C C . PRO A 1 89 ? 25.418 -3.018 -8.619 1.00 46.12 89 PRO A C 1
ATOM 660 O O . PRO A 1 89 ? 26.539 -3.476 -8.406 1.00 46.12 89 PRO A O 1
ATOM 663 N N . GLY A 1 90 ? 25.197 -2.092 -9.551 1.00 49.62 90 GLY A N 1
ATOM 664 C CA . GLY A 1 90 ? 26.272 -1.394 -10.247 1.00 49.62 90 GLY A CA 1
ATOM 665 C C . GLY A 1 90 ? 25.837 -0.831 -11.595 1.00 49.62 90 GLY A C 1
ATOM 666 O O . GLY A 1 90 ? 25.555 -1.589 -12.517 1.00 49.62 90 GLY A O 1
ATOM 667 N N . THR A 1 91 ? 25.896 0.500 -11.714 1.00 52.28 91 THR A N 1
ATOM 668 C CA . THR A 1 91 ? 25.773 1.347 -12.924 1.00 52.28 91 THR A CA 1
ATOM 669 C C . THR A 1 91 ? 24.458 2.132 -13.040 1.00 52.28 91 THR A C 1
ATOM 671 O O . THR A 1 91 ? 23.363 1.589 -12.959 1.00 52.28 91 THR A O 1
ATOM 674 N N . ARG A 1 92 ? 24.605 3.448 -13.274 1.00 57.50 92 ARG A N 1
ATOM 675 C CA . ARG A 1 92 ? 23.546 4.481 -13.370 1.00 57.50 92 ARG A CA 1
ATOM 676 C C . ARG A 1 92 ? 22.523 4.261 -14.495 1.00 57.50 92 ARG A C 1
ATOM 678 O O . ARG A 1 92 ? 21.494 4.929 -14.525 1.00 57.50 92 ARG A O 1
ATOM 685 N N . VAL A 1 93 ? 22.833 3.357 -15.417 1.00 52.47 93 VAL A N 1
ATOM 686 C CA . VAL A 1 93 ? 21.939 2.852 -16.454 1.00 52.47 93 VAL A CA 1
ATOM 687 C C . VAL A 1 93 ? 22.163 1.355 -16.498 1.00 52.47 93 VAL A C 1
ATOM 689 O O . VAL A 1 93 ? 23.292 0.904 -16.705 1.00 52.47 93 VAL A O 1
ATOM 692 N N . ARG A 1 94 ? 21.095 0.591 -16.296 1.00 58.12 94 ARG A N 1
ATOM 693 C CA . ARG A 1 94 ? 21.135 -0.864 -16.392 1.00 58.12 94 ARG A CA 1
ATOM 694 C C . ARG A 1 94 ? 20.138 -1.327 -17.430 1.00 58.12 94 ARG A C 1
ATOM 696 O O . ARG A 1 94 ? 18.961 -1.020 -17.288 1.00 58.12 94 ARG A O 1
ATOM 703 N N . VAL A 1 95 ? 20.611 -2.056 -18.437 1.00 57.69 95 VAL A N 1
ATOM 704 C CA . VAL A 1 95 ? 19.751 -2.754 -19.398 1.00 57.69 95 VAL A CA 1
ATOM 705 C C . VAL A 1 95 ? 19.155 -3.969 -18.695 1.00 57.69 95 VAL A C 1
ATOM 707 O O . VAL A 1 95 ? 19.886 -4.872 -18.297 1.00 57.69 95 VAL A O 1
ATOM 710 N N . THR A 1 96 ? 17.840 -3.962 -18.513 1.00 59.03 96 THR A N 1
ATOM 711 C CA . THR A 1 96 ? 17.084 -5.021 -17.829 1.00 59.03 96 THR A CA 1
ATOM 712 C C . THR A 1 96 ? 16.481 -6.005 -18.829 1.00 59.03 96 THR A C 1
ATOM 714 O O . THR A 1 96 ? 16.400 -7.195 -18.563 1.00 59.03 96 THR A O 1
ATOM 717 N N . GLU A 1 97 ? 16.087 -5.535 -20.013 1.00 54.78 97 GLU A N 1
ATOM 718 C CA . GLU A 1 97 ? 15.520 -6.383 -21.066 1.00 54.78 97 GLU A CA 1
ATOM 719 C C . GLU A 1 97 ? 15.961 -5.861 -22.430 1.00 54.78 97 GLU A C 1
ATOM 721 O O . GLU A 1 97 ? 16.077 -4.656 -22.650 1.00 54.78 97 GLU A O 1
ATOM 726 N N . THR A 1 98 ? 16.193 -6.774 -23.366 1.00 65.94 98 THR A N 1
ATOM 727 C CA . THR A 1 98 ? 16.488 -6.447 -24.759 1.00 65.94 98 THR A CA 1
ATOM 728 C C . THR A 1 98 ? 15.434 -7.098 -25.643 1.00 65.94 98 THR A C 1
ATOM 730 O O . THR A 1 98 ? 15.306 -8.321 -25.652 1.00 65.94 98 THR A O 1
ATOM 733 N N . ARG A 1 99 ? 14.678 -6.293 -26.395 1.00 62.75 99 ARG A N 1
ATOM 734 C CA . ARG A 1 99 ? 13.586 -6.761 -27.251 1.00 62.75 99 ARG A CA 1
ATOM 735 C C . ARG A 1 99 ? 13.904 -6.538 -28.730 1.00 62.75 99 ARG A C 1
ATOM 737 O O . ARG A 1 99 ? 14.291 -5.447 -29.153 1.00 62.75 99 ARG A O 1
ATOM 744 N N . HIS A 1 100 ? 13.697 -7.597 -29.506 1.00 69.38 100 HIS A N 1
ATOM 745 C CA . HIS A 1 100 ? 13.709 -7.576 -30.966 1.00 69.38 100 HIS A CA 1
ATOM 746 C C . HIS A 1 100 ? 12.394 -6.985 -31.483 1.00 69.38 100 HIS A C 1
ATOM 748 O O . HIS A 1 100 ? 11.333 -7.232 -30.906 1.00 69.38 100 HIS A O 1
ATOM 754 N N . LEU A 1 101 ? 12.452 -6.191 -32.551 1.00 62.94 101 LEU A N 1
ATOM 755 C CA . LEU A 1 101 ? 11.248 -5.588 -33.118 1.00 62.94 101 LEU A CA 1
ATOM 756 C C . LEU A 1 101 ? 10.449 -6.628 -33.913 1.00 62.94 101 LEU A C 1
ATOM 758 O O . LEU A 1 101 ? 11.021 -7.458 -34.609 1.00 62.94 101 LEU A O 1
ATOM 762 N N . ALA A 1 102 ? 9.121 -6.573 -33.839 1.00 64.81 102 ALA A N 1
ATOM 763 C CA . ALA A 1 102 ? 8.233 -7.445 -34.610 1.00 64.81 102 ALA A CA 1
ATOM 764 C C . ALA A 1 102 ? 8.026 -6.904 -36.042 1.00 64.81 102 ALA A C 1
ATOM 766 O O . ALA A 1 102 ? 6.920 -6.534 -36.423 1.00 64.81 102 ALA A O 1
ATOM 767 N N . VAL A 1 103 ? 9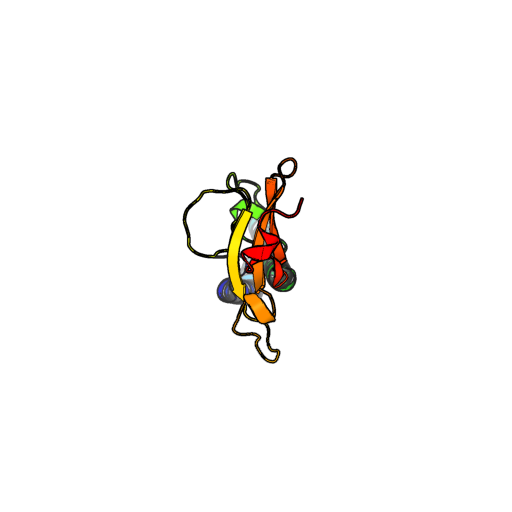.114 -6.803 -36.809 1.00 66.19 103 VAL A N 1
ATOM 768 C CA . VAL A 1 103 ? 9.157 -6.358 -38.217 1.00 66.19 103 VAL A CA 1
ATOM 769 C C . VAL A 1 103 ? 10.059 -7.293 -39.026 1.00 66.19 103 VAL A C 1
ATOM 771 O O . VAL A 1 103 ? 10.865 -8.020 -38.441 1.00 66.19 103 VAL A O 1
ATOM 774 N N . ASP A 1 104 ? 9.953 -7.290 -40.356 1.00 60.84 104 ASP A N 1
ATOM 775 C CA . ASP A 1 104 ? 10.831 -8.095 -41.216 1.00 60.84 104 ASP A 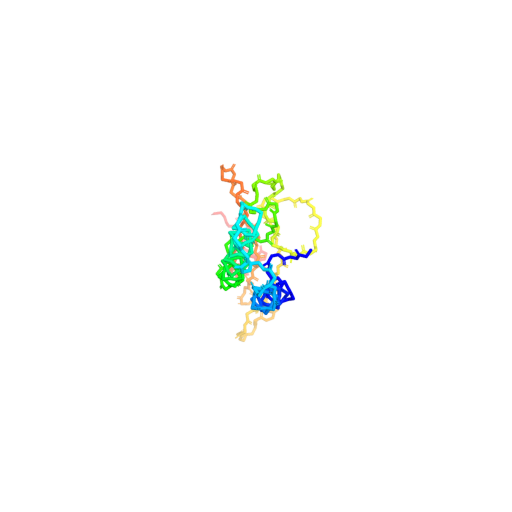CA 1
ATOM 776 C C . ASP A 1 104 ? 12.310 -7.747 -40.968 1.00 60.84 104 ASP A C 1
ATOM 778 O O . ASP A 1 104 ? 12.717 -6.586 -41.015 1.00 60.84 104 ASP A O 1
ATOM 782 N N . GLY A 1 105 ? 13.124 -8.758 -40.643 1.00 67.19 105 GLY A N 1
ATOM 783 C CA . GLY A 1 105 ? 14.519 -8.566 -40.214 1.00 67.19 105 GLY A CA 1
ATOM 784 C C . GLY A 1 105 ? 14.696 -8.123 -38.753 1.00 67.19 105 GLY A C 1
ATOM 785 O O . GLY A 1 105 ? 15.818 -7.863 -38.321 1.00 67.19 105 GLY A O 1
ATOM 786 N N . GLY A 1 106 ? 13.614 -8.093 -37.974 1.00 60.03 106 GLY A N 1
ATOM 787 C CA . GLY A 1 106 ? 13.533 -7.674 -36.574 1.00 60.03 106 GLY A CA 1
ATOM 788 C C . GLY A 1 106 ? 14.408 -8.433 -35.576 1.00 60.03 106 GLY A C 1
ATOM 789 O O . GLY A 1 106 ? 14.755 -7.902 -34.522 1.00 60.03 106 GLY A O 1
ATOM 790 N N . SER A 1 107 ? 14.812 -9.657 -35.925 1.00 70.25 107 SER A N 1
ATOM 791 C CA . SER A 1 107 ? 15.760 -10.480 -35.163 1.00 70.25 107 SER A CA 1
ATOM 792 C C . SER A 1 107 ? 17.217 -10.032 -35.313 1.00 70.25 107 SER A C 1
ATOM 794 O O . SER A 1 107 ? 18.066 -10.451 -34.531 1.00 70.25 107 SER A O 1
ATOM 796 N N . SER A 1 108 ? 17.525 -9.186 -36.301 1.00 80.62 108 SER A N 1
ATOM 797 C CA . SER A 1 108 ? 18.863 -8.648 -36.524 1.00 80.62 108 SER A CA 1
ATOM 798 C C . SER A 1 108 ? 18.927 -7.185 -36.086 1.00 80.62 108 SER A C 1
ATOM 800 O O . SER A 1 108 ? 18.374 -6.315 -36.769 1.00 80.62 108 SER A O 1
ATOM 802 N N . PRO A 1 109 ? 19.684 -6.864 -35.018 1.00 77.94 109 PRO A N 1
ATOM 803 C CA . PRO A 1 109 ? 19.897 -5.482 -34.597 1.00 77.94 109 PRO A CA 1
ATOM 804 C C . PRO A 1 109 ? 20.488 -4.606 -35.706 1.00 77.94 109 PRO A C 1
ATOM 806 O O . PRO A 1 109 ? 20.215 -3.417 -35.760 1.00 77.94 109 PRO A O 1
ATOM 809 N N . LYS A 1 110 ? 21.247 -5.188 -36.647 1.00 82.25 110 LYS A N 1
ATOM 810 C CA . LYS A 1 110 ? 21.840 -4.471 -37.793 1.00 82.25 110 LYS A CA 1
ATOM 811 C C . LYS A 1 110 ? 20.832 -4.074 -38.878 1.00 82.25 110 LYS A C 1
ATOM 813 O O . LYS A 1 110 ? 21.175 -3.265 -39.747 1.00 82.25 110 LYS A O 1
ATOM 818 N N . VAL A 1 111 ? 19.632 -4.657 -38.860 1.00 80.94 111 VAL A N 1
ATOM 819 C CA . VAL A 1 111 ? 18.571 -4.425 -39.853 1.00 80.94 111 VAL A CA 1
ATOM 820 C C . VAL A 1 111 ? 17.457 -3.569 -39.264 1.00 80.94 111 VAL A C 1
ATOM 822 O O . VAL A 1 111 ? 17.114 -2.555 -39.859 1.00 80.94 111 VAL A O 1
ATOM 825 N N . ALA A 1 112 ? 16.941 -3.938 -38.091 1.00 79.06 112 ALA A N 1
ATOM 826 C CA . ALA A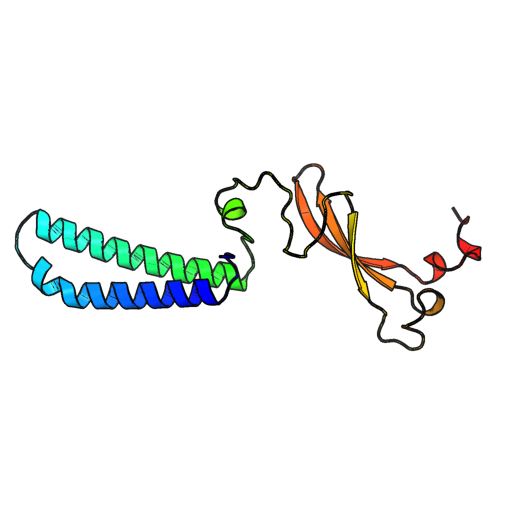 1 112 ? 15.782 -3.283 -37.484 1.00 79.06 112 ALA A CA 1
ATOM 827 C C . ALA A 1 112 ? 16.110 -2.468 -36.223 1.00 79.06 112 ALA A C 1
ATOM 829 O O . ALA A 1 112 ? 15.223 -1.846 -35.653 1.00 79.06 112 ALA A O 1
ATOM 830 N N . GLY A 1 113 ? 17.362 -2.470 -35.762 1.00 84.75 113 GLY A N 1
ATOM 831 C CA . GLY A 1 113 ? 17.704 -1.879 -34.475 1.00 84.75 113 GLY A CA 1
ATOM 832 C C . GLY A 1 113 ? 17.219 -2.745 -33.313 1.00 84.75 113 GLY A C 1
ATOM 833 O O . GLY A 1 113 ? 16.912 -3.930 -33.468 1.00 84.75 113 GLY A O 1
ATOM 834 N N . ARG A 1 114 ? 17.200 -2.167 -32.115 1.00 82.94 114 ARG A N 1
ATOM 835 C CA . ARG A 1 114 ? 16.920 -2.894 -30.875 1.00 82.94 114 ARG A CA 1
ATOM 836 C C . ARG A 1 114 ? 16.261 -1.988 -29.857 1.00 82.94 114 ARG A C 1
ATOM 838 O O . ARG A 1 114 ? 16.672 -0.843 -29.714 1.00 82.94 114 ARG A O 1
ATOM 845 N N . VAL A 1 115 ? 15.269 -2.492 -29.132 1.00 80.19 115 VAL A N 1
ATOM 846 C CA . VAL A 1 115 ? 14.703 -1.765 -27.991 1.00 80.19 115 VAL A CA 1
ATOM 847 C C . VAL A 1 115 ? 15.298 -2.335 -26.717 1.00 80.19 115 VAL A C 1
ATOM 849 O O . VAL A 1 115 ? 15.216 -3.534 -26.462 1.00 80.19 115 VAL A O 1
ATOM 852 N N . GLU A 1 116 ? 15.898 -1.470 -25.918 1.00 80.94 116 GLU A N 1
ATOM 853 C CA . GLU A 1 116 ? 16.451 -1.795 -24.613 1.00 80.94 116 GLU A CA 1
ATOM 854 C C . GLU A 1 116 ? 15.579 -1.174 -23.534 1.00 80.94 116 GLU A C 1
ATOM 856 O O . GLU A 1 116 ? 15.276 0.017 -23.560 1.00 80.94 116 GLU A O 1
ATOM 861 N N . LYS A 1 117 ? 15.165 -1.988 -22.571 1.00 71.56 117 LYS A N 1
ATOM 862 C CA . LYS A 1 117 ? 14.540 -1.513 -21.345 1.00 71.56 117 LYS A CA 1
ATOM 863 C C . LYS A 1 117 ? 15.651 -1.209 -20.358 1.00 71.56 117 LYS A C 1
ATOM 865 O O . LYS A 1 117 ? 16.433 -2.101 -20.033 1.00 71.56 117 LYS A O 1
ATOM 870 N N . VAL A 1 118 ? 15.711 0.025 -19.879 1.00 77.81 118 VAL A N 1
ATOM 871 C CA . VAL A 1 118 ? 16.711 0.468 -18.911 1.00 77.81 118 VAL A CA 1
ATOM 872 C C . VAL A 1 118 ? 16.068 1.015 -17.648 1.00 77.81 118 VAL A C 1
ATOM 874 O O . VAL A 1 118 ? 14.973 1.563 -17.706 1.00 77.81 118 VAL A O 1
ATOM 877 N N . ASN A 1 119 ? 16.765 0.928 -16.520 1.00 71.75 119 ASN A N 1
ATOM 878 C CA . ASN A 1 119 ? 16.437 1.713 -15.328 1.00 71.75 119 ASN A CA 1
ATOM 879 C C . ASN A 1 119 ? 17.342 2.949 -15.262 1.00 71.75 119 ASN A C 1
ATOM 881 O O . ASN A 1 119 ? 18.568 2.817 -15.281 1.00 71.75 119 ASN A O 1
ATOM 885 N N . ILE A 1 120 ? 16.738 4.139 -15.194 1.00 73.19 120 ILE A N 1
ATOM 886 C CA . ILE A 1 120 ? 17.433 5.428 -15.084 1.00 73.19 120 ILE A CA 1
ATOM 887 C C . ILE A 1 120 ? 17.337 5.916 -13.645 1.00 73.19 120 ILE A C 1
ATOM 889 O O . ILE A 1 120 ? 16.238 6.017 -13.102 1.00 73.19 120 ILE A O 1
ATOM 893 N N . GLN A 1 121 ? 18.479 6.265 -13.054 1.00 69.69 121 GLN A N 1
ATOM 894 C CA . GLN A 1 121 ? 18.543 6.847 -11.718 1.00 69.69 121 GLN A CA 1
ATOM 895 C C . GLN A 1 121 ? 18.745 8.367 -11.778 1.00 69.69 121 GLN A C 1
ATOM 897 O O . GLN A 1 121 ? 19.723 8.855 -12.348 1.00 69.69 121 GLN A O 1
ATOM 902 N N . GLY A 1 122 ? 17.828 9.119 -11.166 1.00 67.19 122 GLY A N 1
ATOM 903 C CA . GLY A 1 122 ? 17.915 10.572 -11.052 1.00 67.19 122 GLY A CA 1
ATOM 904 C C . GLY A 1 122 ? 19.006 10.996 -10.057 1.00 67.19 122 GLY A C 1
ATOM 905 O O . GLY A 1 122 ? 18.906 10.641 -8.884 1.00 67.19 122 GLY A O 1
ATOM 906 N N . PRO A 1 123 ? 20.023 11.784 -10.461 1.00 65.06 123 PRO A N 1
ATOM 907 C CA . PRO A 1 123 ? 21.143 12.138 -9.581 1.00 65.06 123 PRO A CA 1
ATOM 908 C C . PRO A 1 123 ? 20.760 13.108 -8.455 1.00 65.06 123 PRO A C 1
ATOM 910 O O . PRO A 1 123 ? 21.430 13.141 -7.432 1.00 65.06 123 PRO A O 1
ATOM 913 N N . VAL A 1 124 ? 19.700 13.900 -8.649 1.00 64.31 124 VAL A N 1
ATOM 914 C CA . VAL A 1 124 ? 19.209 14.875 -7.659 1.00 64.31 124 VAL A CA 1
ATOM 915 C C . VAL A 1 124 ? 18.052 14.303 -6.842 1.00 64.31 124 VAL A C 1
ATOM 917 O O . VAL A 1 124 ? 17.977 14.533 -5.643 1.00 64.31 124 VAL A O 1
ATOM 920 N N . SER A 1 125 ? 17.146 13.560 -7.484 1.00 64.44 125 SER A N 1
ATOM 921 C CA . SER A 1 125 ? 15.934 13.041 -6.841 1.00 64.44 125 SER A CA 1
ATOM 922 C C . SER A 1 125 ? 16.115 11.676 -6.176 1.00 64.44 125 SER A C 1
ATOM 924 O O . SER A 1 125 ? 15.267 11.290 -5.383 1.00 64.44 125 SER A O 1
ATOM 926 N N . GLY A 1 126 ? 17.151 10.908 -6.530 1.00 57.66 126 GLY A N 1
ATOM 927 C CA . GLY A 1 126 ? 17.344 9.531 -6.052 1.00 57.66 126 GLY A CA 1
ATOM 928 C C . GLY A 1 126 ? 16.356 8.506 -6.628 1.00 57.66 126 GLY A C 1
ATOM 929 O O . GLY A 1 126 ? 16.529 7.307 -6.420 1.00 57.66 126 GLY A O 1
ATOM 930 N N . ILE A 1 127 ? 15.356 8.952 -7.394 1.00 60.22 127 ILE A N 1
ATOM 931 C CA . ILE A 1 127 ? 14.310 8.107 -7.979 1.00 60.22 127 ILE A CA 1
ATOM 932 C C . ILE A 1 127 ? 14.897 7.262 -9.114 1.00 60.22 127 ILE A C 1
ATOM 934 O O . ILE A 1 127 ? 15.575 7.789 -10.001 1.00 60.22 127 ILE A O 1
ATOM 938 N N . ALA A 1 128 ? 14.591 5.965 -9.110 1.00 62.25 128 ALA A N 1
ATOM 939 C CA . ALA A 1 128 ? 14.836 5.065 -10.231 1.00 62.25 128 ALA A CA 1
ATOM 940 C C . ALA A 1 128 ? 13.537 4.856 -11.026 1.00 62.25 128 ALA A C 1
ATOM 942 O O . ALA A 1 128 ? 12.486 4.612 -10.438 1.00 62.25 128 ALA A O 1
ATOM 943 N N . SER A 1 129 ? 13.599 4.965 -12.355 1.00 60.34 129 SER A N 1
ATOM 944 C CA . SER A 1 129 ? 12.431 4.801 -13.231 1.00 60.34 129 SER A CA 1
ATOM 945 C C . SER A 1 129 ? 12.767 3.981 -14.484 1.00 60.34 129 SER A C 1
ATOM 947 O O . SER A 1 129 ? 13.840 4.193 -15.066 1.00 60.34 129 SER A O 1
ATOM 949 N N . PRO A 1 130 ? 11.886 3.057 -14.923 1.00 70.19 130 PRO A N 1
ATOM 950 C CA . PRO A 1 130 ? 12.083 2.310 -16.157 1.00 70.19 130 PRO A CA 1
ATOM 951 C C . PRO A 1 130 ? 11.870 3.202 -17.388 1.00 70.19 130 PRO A C 1
ATOM 953 O O . PRO A 1 130 ? 10.921 3.980 -17.464 1.00 70.19 130 PRO A O 1
ATOM 956 N N . ALA A 1 131 ? 12.717 3.035 -18.397 1.00 73.94 131 ALA A N 1
ATOM 957 C CA . ALA A 1 131 ? 12.617 3.685 -19.696 1.00 73.94 131 ALA A CA 1
ATOM 958 C C . ALA A 1 131 ? 12.893 2.683 -20.823 1.00 73.94 131 ALA A C 1
ATOM 960 O O . ALA A 1 131 ? 13.568 1.674 -20.625 1.00 73.94 131 ALA A O 1
ATOM 961 N N . TYR A 1 132 ? 12.386 2.972 -22.020 1.00 81.56 132 TYR A N 1
ATOM 962 C CA . TYR A 1 132 ? 12.694 2.213 -23.229 1.00 81.56 132 TYR A CA 1
ATOM 963 C C . TYR A 1 132 ? 13.546 3.076 -24.153 1.00 81.56 132 TYR A C 1
ATOM 965 O O . TYR A 1 132 ? 13.159 4.191 -24.499 1.00 81.56 132 TYR A O 1
ATOM 973 N N . ILE A 1 133 ? 14.700 2.555 -24.554 1.00 85.88 133 ILE A N 1
ATOM 974 C CA . ILE A 1 133 ? 15.612 3.185 -25.502 1.00 85.88 133 ILE A CA 1
ATOM 975 C C . ILE A 1 133 ? 15.562 2.377 -26.787 1.00 85.88 133 ILE A C 1
ATOM 977 O O . ILE A 1 133 ? 15.859 1.186 -26.796 1.00 85.88 133 ILE A O 1
ATOM 981 N N . TYR A 1 134 ? 15.201 3.029 -27.885 1.00 88.06 134 TYR A N 1
ATOM 982 C CA . TYR A 1 134 ? 15.377 2.449 -29.205 1.00 88.06 134 TYR A CA 1
ATOM 983 C C . TYR A 1 134 ? 16.767 2.807 -29.731 1.00 88.06 134 TYR A C 1
ATOM 985 O O . TYR A 1 134 ? 17.106 3.982 -29.851 1.00 88.06 134 TYR A O 1
ATOM 993 N N . LEU A 1 135 ? 17.557 1.782 -30.038 1.00 89.69 135 LEU A N 1
ATOM 994 C CA . LEU A 1 135 ? 18.844 1.885 -30.707 1.00 89.69 135 LEU A CA 1
ATOM 995 C C . LEU A 1 135 ? 18.650 1.578 -32.195 1.00 89.69 135 LEU A C 1
ATOM 997 O O . LEU A 1 135 ? 18.351 0.428 -32.538 1.00 89.69 135 LEU A O 1
ATOM 1001 N N . PRO A 1 136 ? 18.824 2.572 -33.079 1.00 89.62 136 PRO A N 1
ATOM 1002 C CA . PRO A 1 136 ? 18.764 2.364 -34.517 1.00 89.62 136 PRO A CA 1
ATOM 1003 C C . PRO A 1 136 ? 19.811 1.351 -35.018 1.00 89.62 136 PRO A C 1
ATOM 1005 O O . PRO A 1 136 ? 20.840 1.146 -34.364 1.00 89.62 136 PRO A O 1
ATOM 1008 N N . PRO A 1 137 ? 19.594 0.727 -36.189 1.00 87.25 137 PRO A N 1
ATOM 1009 C CA . PRO A 1 137 ? 20.497 -0.286 -36.732 1.00 87.25 137 PRO A CA 1
ATOM 1010 C C . PRO A 1 137 ? 21.955 0.163 -36.898 1.00 87.25 137 PRO A C 1
ATOM 1012 O O . PRO A 1 137 ? 22.874 -0.656 -36.812 1.00 87.25 137 PRO A O 1
ATOM 1015 N N . GLU A 1 138 ? 22.179 1.457 -37.121 1.00 88.00 138 GLU A N 1
ATOM 1016 C CA . GLU A 1 138 ? 23.488 2.084 -37.311 1.00 88.00 138 GLU A CA 1
ATOM 1017 C C . GLU A 1 138 ? 24.403 1.892 -36.096 1.00 88.00 138 GLU A C 1
ATOM 1019 O O . GLU A 1 138 ? 25.609 1.724 -36.271 1.00 88.00 138 GLU A O 1
ATOM 1024 N N . TYR A 1 139 ? 23.844 1.800 -34.882 1.00 87.25 139 TYR A N 1
ATOM 1025 C CA . TYR A 1 139 ? 24.608 1.512 -33.658 1.00 87.25 139 TYR A CA 1
ATOM 1026 C C . TYR A 1 139 ? 25.311 0.149 -33.696 1.00 87.25 139 TYR A C 1
ATOM 1028 O O . TYR A 1 139 ? 26.300 -0.065 -32.998 1.00 87.25 139 TYR A O 1
ATOM 1036 N N . PHE A 1 140 ? 24.819 -0.782 -34.516 1.00 87.44 140 PHE A N 1
ATOM 1037 C CA . PHE A 1 140 ? 25.334 -2.148 -34.617 1.00 87.44 140 PHE A CA 1
ATOM 1038 C C . PHE A 1 140 ? 26.185 -2.374 -35.872 1.00 87.44 140 PHE A C 1
ATOM 1040 O O . PHE A 1 140 ? 26.637 -3.497 -36.130 1.00 87.44 140 PHE A O 1
ATOM 1047 N N . ARG A 1 141 ? 26.406 -1.326 -36.675 1.00 86.50 141 ARG A N 1
ATOM 1048 C CA . ARG A 1 141 ? 27.173 -1.387 -37.919 1.00 86.50 141 ARG A CA 1
ATOM 1049 C C . ARG A 1 141 ? 28.562 -0.761 -37.718 1.00 86.50 141 ARG A C 1
ATOM 1051 O O . ARG A 1 141 ? 28.659 0.420 -37.391 1.00 86.50 141 ARG A O 1
ATOM 1058 N N . PRO A 1 142 ? 29.657 -1.513 -37.946 1.00 83.12 142 PRO A N 1
ATOM 1059 C CA . PRO A 1 142 ? 31.019 -1.042 -37.662 1.00 83.12 142 PRO A CA 1
ATOM 1060 C C . PRO A 1 142 ? 31.428 0.179 -38.502 1.00 83.12 142 PRO A C 1
ATOM 1062 O O . PRO A 1 142 ? 32.232 0.995 -38.064 1.00 83.12 142 PRO A O 1
ATOM 1065 N N . GLU A 1 143 ? 30.835 0.329 -39.683 1.00 86.56 143 GLU A N 1
ATOM 1066 C CA . GLU A 1 143 ? 31.003 1.460 -40.603 1.00 86.56 143 GLU A CA 1
ATOM 1067 C C . GLU A 1 143 ? 30.565 2.817 -40.012 1.00 86.56 143 GLU A C 1
ATOM 1069 O O . GLU A 1 143 ? 31.100 3.849 -40.412 1.00 86.56 143 GLU A O 1
ATOM 1074 N N . TYR A 1 144 ? 29.679 2.836 -39.008 1.00 81.56 144 TYR A N 1
ATOM 1075 C CA . TYR A 1 144 ? 29.233 4.068 -38.340 1.00 81.56 144 TYR A CA 1
ATOM 1076 C C . TYR A 1 144 ? 29.928 4.324 -36.994 1.00 81.56 144 TYR A C 1
ATOM 1078 O O . TYR A 1 144 ? 29.717 5.370 -36.388 1.00 81.56 144 TYR A O 1
ATOM 1086 N N . ALA A 1 145 ? 30.817 3.431 -36.543 1.00 77.44 145 ALA A N 1
ATOM 1087 C CA . ALA A 1 145 ? 31.426 3.494 -35.209 1.00 77.44 145 ALA A CA 1
ATOM 1088 C C . ALA A 1 145 ? 32.331 4.720 -34.959 1.00 77.44 145 ALA A C 1
ATOM 1090 O O . ALA A 1 145 ? 32.709 4.976 -33.820 1.00 77.44 145 ALA A O 1
ATOM 1091 N N . ARG A 1 146 ? 32.721 5.462 -36.006 1.00 80.81 146 ARG A N 1
ATOM 1092 C CA . ARG A 1 146 ? 33.619 6.633 -35.911 1.00 80.81 146 ARG A CA 1
ATOM 1093 C C . ARG A 1 146 ? 33.016 7.924 -36.460 1.00 80.81 146 ARG A C 1
ATOM 1095 O O . ARG A 1 146 ? 33.748 8.877 -36.711 1.00 80.81 146 ARG A O 1
ATOM 1102 N N . ARG A 1 147 ? 31.706 7.951 -36.699 1.00 70.50 147 ARG A N 1
ATOM 1103 C CA . ARG A 1 147 ? 31.032 9.138 -37.224 1.00 70.50 147 ARG A CA 1
ATOM 1104 C C . ARG A 1 147 ? 30.574 9.996 -36.041 1.00 70.50 147 ARG A C 1
ATOM 1106 O O . ARG A 1 147 ? 29.599 9.650 -35.385 1.00 70.50 147 ARG A O 1
ATOM 1113 N N . THR A 1 148 ? 31.342 11.040 -35.737 1.00 58.62 148 THR A N 1
ATOM 1114 C CA . THR A 1 148 ? 30.996 12.107 -34.778 1.00 58.62 148 THR A CA 1
ATOM 1115 C C . THR A 1 148 ? 30.223 13.222 -35.450 1.00 58.62 148 THR A C 1
ATOM 1117 O O . THR A 1 148 ? 30.599 13.550 -36.600 1.00 58.62 148 THR A O 1
#

Secondary structure (DSSP, 8-state):
--TT-HHHHHHHHHHHHHHHHHHHHHHHHH-SSSHHHHHHHHHHHHHHHHHHHHHHHHHHHHHH---SSHHHHTT---S----S-------SEEEEEEE--SSTTTT-HHHH-EEEEEEEEPTTT--EEEEEEEE-GGGG-GGGTT--